Protein AF-A0A3C1KYA0-F1 (afdb_monomer)

pLDDT: mean 74.64, std 24.85, range [34.59, 98.38]

Sequence (119 aa):
MIASLIGCGPSPVHQDQACASSHRSDTAFDGASDGNRNNKLWPCNYNAPIEAGRIDDDRLPELSGLVASASYPGWFWGHNDSGQSVARLYLIDDKAAVRGALTLPAVAPIDWEDIAAGP

Foldseek 3Di:
DFDFDQDDDDDPPDPDDDPDDDDDDDDDPDDDDPVDPPDDDDPDDTDDTDGQEDAPDPVPPDWQEWDADPVDHQWIWTWDQDDDQWTKIFIAHSNRYTPDIDTDPPDHRHPDRYDDDDD

Mean predicted aligned error: 13.09 Å

Solvent-accessible surface area (backbone atoms only — not comparable to full-atom values): 7833 Å² total; per-residue (Å²): 76,80,49,71,46,76,60,90,69,86,63,97,83,65,94,84,71,79,82,73,87,74,90,69,97,70,96,73,91,69,78,92,70,75,92,55,96,80,67,89,66,74,91,69,83,71,62,78,66,43,81,48,35,53,40,87,46,89,92,50,72,53,77,55,22,65,31,72,33,90,91,41,84,75,22,29,38,30,29,50,24,74,97,49,78,56,28,49,41,34,34,28,43,68,59,31,44,80,78,46,72,48,75,42,82,97,34,55,33,71,81,48,48,86,57,82,77,80,135

Radius of gyration: 16.83 Å; Cα contacts (8 Å, |Δi|>4): 184; chains: 1; bounding box: 43×39×34 Å

Structure (mmCIF, N/CA/C/O backbone):
data_AF-A0A3C1KYA0-F1
#
_entry.id   AF-A0A3C1KYA0-F1
#
loop_
_atom_site.group_PDB
_atom_site.id
_atom_site.type_symbol
_atom_site.label_atom_id
_atom_site.label_alt_id
_atom_site.label_comp_id
_atom_site.label_asym_id
_atom_site.label_entity_id
_atom_site.label_seq_id
_atom_site.pdbx_PDB_ins_code
_atom_site.Cartn_x
_atom_site.Cartn_y
_atom_site.Cartn_z
_atom_site.occupancy
_atom_site.B_iso_or_equiv
_atom_site.auth_seq_id
_atom_site.auth_comp_id
_atom_site.auth_asym_id
_atom_site.auth_atom_id
_atom_site.pdbx_PDB_model_num
ATOM 1 N N . MET A 1 1 ? -5.643 5.244 -8.033 1.00 52.03 1 MET A N 1
ATOM 2 C CA . MET A 1 1 ? -4.673 6.364 -8.212 1.00 52.03 1 MET A CA 1
ATOM 3 C C . MET A 1 1 ? -3.502 5.955 -9.097 1.00 52.03 1 MET A C 1
ATOM 5 O O . MET A 1 1 ? -3.448 4.796 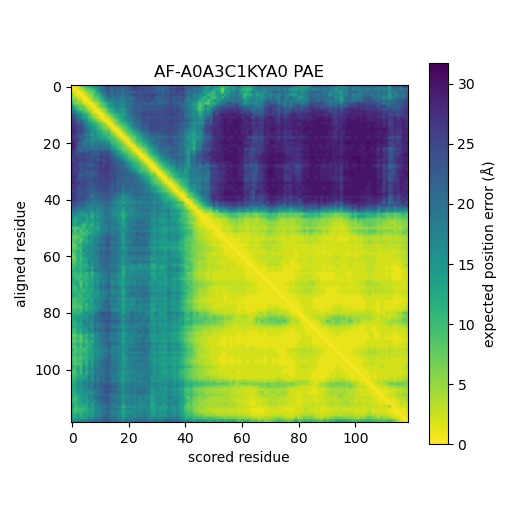-9.478 1.00 52.03 1 MET A O 1
ATOM 9 N N . ILE A 1 2 ? -2.570 6.874 -9.388 1.00 37.34 2 ILE A N 1
ATOM 10 C CA . ILE A 1 2 ? -1.286 6.587 -10.050 1.00 37.34 2 ILE A CA 1
ATOM 11 C C . ILE A 1 2 ? -0.289 6.095 -8.997 1.00 37.34 2 ILE A C 1
ATOM 13 O O . ILE A 1 2 ? 0.004 6.831 -8.061 1.00 37.34 2 ILE A O 1
ATOM 17 N N . ALA A 1 3 ? 0.238 4.882 -9.154 1.00 41.03 3 ALA A N 1
ATOM 18 C CA . ALA A 1 3 ? 1.432 4.457 -8.432 1.00 41.03 3 ALA A CA 1
ATOM 19 C C . ALA A 1 3 ? 2.648 4.794 -9.311 1.00 41.03 3 ALA A C 1
ATOM 21 O O . ALA A 1 3 ? 2.937 4.099 -10.288 1.00 41.03 3 ALA A O 1
ATOM 22 N N . SER A 1 4 ? 3.323 5.904 -9.008 1.00 39.44 4 SER A N 1
ATOM 23 C CA . SER A 1 4 ? 4.553 6.301 -9.702 1.00 39.44 4 SER A CA 1
ATOM 24 C C . SER A 1 4 ? 5.738 5.613 -9.042 1.00 39.44 4 SER A C 1
ATOM 26 O O . SER A 1 4 ? 6.135 5.970 -7.936 1.00 39.44 4 SER A O 1
ATOM 28 N N . LEU A 1 5 ? 6.314 4.625 -9.721 1.00 41.62 5 LEU A N 1
ATOM 29 C CA . LEU A 1 5 ? 7.522 3.955 -9.259 1.00 41.62 5 LEU A CA 1
ATOM 30 C C . LEU A 1 5 ? 8.741 4.699 -9.816 1.00 41.62 5 LEU A C 1
ATOM 32 O O . LEU A 1 5 ? 8.955 4.790 -11.028 1.00 41.62 5 LEU A O 1
ATOM 36 N N . ILE A 1 6 ? 9.550 5.264 -8.919 1.00 43.16 6 ILE A N 1
ATOM 37 C CA . ILE A 1 6 ? 10.819 5.903 -9.275 1.00 43.16 6 ILE A CA 1
ATOM 38 C C . ILE A 1 6 ? 11.853 4.790 -9.456 1.00 43.16 6 ILE A C 1
ATOM 40 O O . ILE A 1 6 ? 12.399 4.251 -8.496 1.00 43.16 6 ILE A O 1
ATOM 44 N N . GLY A 1 7 ? 12.107 4.417 -10.709 1.00 34.94 7 GLY A N 1
ATOM 45 C CA . GLY A 1 7 ? 13.177 3.487 -11.049 1.00 34.94 7 GLY A CA 1
ATOM 46 C C . GLY A 1 7 ? 14.546 4.164 -10.949 1.00 34.94 7 GLY A C 1
ATOM 47 O O . GLY A 1 7 ? 14.842 5.092 -11.702 1.00 34.94 7 GLY A O 1
ATOM 48 N N . CYS A 1 8 ? 15.411 3.674 -10.060 1.00 40.97 8 CYS A N 1
ATOM 49 C CA . CYS A 1 8 ? 16.824 4.047 -10.045 1.00 40.97 8 CYS A CA 1
ATOM 50 C C . CYS A 1 8 ? 17.559 3.236 -11.125 1.00 40.97 8 CYS A C 1
ATOM 52 O O . CYS A 1 8 ? 17.907 2.075 -10.922 1.00 40.97 8 CYS A O 1
ATOM 54 N N . GLY A 1 9 ? 17.735 3.821 -12.310 1.00 34.59 9 GLY A N 1
ATOM 55 C CA . GLY A 1 9 ? 18.603 3.266 -13.348 1.00 34.59 9 GLY A CA 1
ATOM 56 C C . GLY A 1 9 ? 19.972 3.946 -13.286 1.00 34.59 9 GLY A C 1
ATOM 57 O O . GLY A 1 9 ? 20.002 5.177 -13.230 1.00 34.59 9 GLY A O 1
ATOM 58 N N . PRO A 1 10 ? 21.102 3.214 -13.311 1.00 35.41 10 PRO A N 1
ATOM 59 C CA . PRO A 1 10 ? 22.411 3.850 -13.361 1.00 35.41 10 PRO A CA 1
ATOM 60 C C . PRO A 1 10 ? 22.535 4.653 -14.662 1.00 35.41 10 PRO A C 1
ATOM 62 O O . PRO A 1 10 ? 22.448 4.103 -15.760 1.00 35.41 10 PRO A O 1
ATOM 65 N N . SER A 1 11 ? 22.746 5.966 -14.549 1.00 39.19 11 SER A N 1
ATOM 66 C CA . SER A 1 11 ? 23.217 6.763 -15.683 1.00 39.19 11 SER A CA 1
ATOM 67 C C . SER A 1 11 ? 24.626 6.286 -16.071 1.00 39.19 11 SER A C 1
ATOM 69 O O .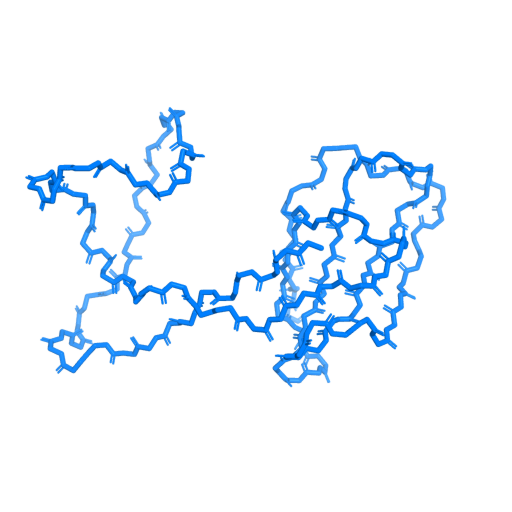 SER A 1 11 ? 25.459 6.122 -15.178 1.00 39.19 11 SER A O 1
ATOM 71 N N . PRO A 1 12 ? 24.969 6.126 -17.366 1.00 43.88 12 PRO A N 1
ATOM 72 C CA . PRO A 1 12 ? 26.280 5.604 -17.774 1.00 43.88 12 PRO A CA 1
ATOM 73 C C . PRO A 1 12 ? 27.461 6.530 -17.446 1.00 43.88 12 PRO A C 1
ATOM 75 O O . PRO A 1 12 ? 28.604 6.175 -17.714 1.00 43.88 12 PRO A O 1
ATOM 78 N N . VAL A 1 13 ? 27.204 7.742 -16.941 1.00 42.25 13 VAL A N 1
ATOM 79 C CA . VAL A 1 13 ? 28.173 8.844 -17.005 1.00 42.25 13 VAL A CA 1
ATOM 80 C C . VAL A 1 13 ? 28.811 9.186 -15.655 1.00 42.25 13 VAL A C 1
ATOM 82 O O . VAL A 1 13 ? 29.816 9.880 -15.657 1.00 42.25 13 VAL A O 1
ATOM 85 N N . HIS A 1 14 ? 28.320 8.705 -14.509 1.00 37.47 14 HIS A N 1
ATOM 86 C CA . HIS A 1 14 ? 28.943 8.996 -13.203 1.00 37.47 14 HIS A CA 1
ATOM 87 C C . HIS A 1 14 ? 28.801 7.800 -12.249 1.00 37.47 14 HIS A C 1
ATOM 89 O O . HIS A 1 14 ? 27.802 7.687 -11.546 1.00 37.47 14 HIS A O 1
ATOM 95 N N . GLN A 1 15 ? 29.792 6.901 -12.227 1.00 41.69 15 GLN A N 1
ATOM 96 C CA . GLN A 1 15 ? 29.777 5.712 -11.360 1.00 41.69 15 GLN A CA 1
ATOM 97 C C . GLN A 1 15 ? 30.213 5.955 -9.902 1.00 41.69 15 GLN A C 1
ATOM 99 O O . GLN A 1 15 ? 30.068 5.039 -9.108 1.00 41.69 15 GLN A O 1
ATOM 104 N N . ASP A 1 16 ? 30.642 7.159 -9.499 1.00 35.69 16 ASP A N 1
ATOM 105 C CA . ASP A 1 16 ? 31.294 7.340 -8.183 1.00 35.69 16 ASP A CA 1
ATOM 106 C C . ASP A 1 16 ? 30.757 8.495 -7.313 1.00 35.69 16 ASP A C 1
ATOM 108 O O . ASP A 1 16 ? 31.490 9.061 -6.504 1.00 35.69 16 ASP A O 1
ATOM 112 N N . GLN A 1 17 ? 29.478 8.869 -7.416 1.00 44.19 17 GLN A N 1
ATOM 113 C CA . GLN A 1 17 ? 28.890 9.822 -6.460 1.00 44.19 17 GLN A CA 1
ATOM 114 C C . GLN A 1 17 ? 27.620 9.264 -5.824 1.00 44.19 17 GLN A C 1
ATOM 116 O O . GLN A 1 17 ? 26.524 9.358 -6.367 1.00 44.19 17 GLN A O 1
ATOM 121 N N . ALA A 1 18 ? 27.791 8.681 -4.636 1.00 39.69 18 ALA A N 1
ATOM 122 C CA . ALA A 1 18 ? 26.696 8.378 -3.730 1.00 39.69 18 ALA A CA 1
ATOM 123 C C . ALA A 1 18 ? 25.880 9.655 -3.461 1.00 39.69 18 ALA A C 1
ATOM 125 O O . ALA A 1 18 ? 26.449 10.710 -3.169 1.00 39.69 18 ALA A O 1
ATOM 126 N N . CYS A 1 19 ? 24.551 9.554 -3.545 1.00 45.22 19 CYS A N 1
ATOM 127 C CA . CYS A 1 19 ? 23.626 10.607 -3.130 1.00 45.22 19 CYS A CA 1
ATOM 128 C C . CYS A 1 19 ? 23.778 10.772 -1.603 1.00 45.22 19 CYS A C 1
ATOM 130 O O . CYS A 1 19 ? 23.164 10.053 -0.821 1.00 45.22 19 CYS A O 1
ATOM 132 N N . ALA A 1 20 ? 24.703 11.630 -1.165 1.00 37.78 20 ALA A N 1
ATOM 133 C CA . ALA A 1 20 ? 24.948 11.887 0.248 1.00 37.78 20 ALA A CA 1
ATOM 134 C C . ALA A 1 20 ? 23.782 12.706 0.820 1.00 37.78 20 ALA A C 1
ATOM 136 O O . ALA A 1 20 ? 23.511 13.821 0.374 1.00 37.78 20 ALA A O 1
ATOM 137 N N . SER A 1 21 ? 23.096 12.150 1.817 1.00 40.03 21 SER A N 1
ATOM 138 C CA . SER A 1 21 ? 22.002 12.792 2.540 1.00 40.03 21 SER A CA 1
ATOM 139 C C . SER A 1 21 ? 22.519 13.960 3.387 1.00 40.03 21 SER A C 1
ATOM 141 O O . SER A 1 21 ? 22.970 13.769 4.518 1.00 40.03 21 SER A O 1
ATOM 143 N N . SER A 1 22 ? 22.452 15.188 2.874 1.00 38.03 22 SER A N 1
ATOM 144 C CA . SER A 1 22 ? 22.533 16.372 3.730 1.00 38.03 22 SER A CA 1
ATOM 145 C C . SER A 1 22 ? 21.130 16.731 4.214 1.00 38.03 22 SER A C 1
ATOM 147 O O . SER A 1 22 ? 20.336 17.281 3.454 1.00 38.03 22 SER A O 1
ATOM 149 N N . HIS A 1 23 ? 20.828 16.436 5.480 1.00 37.16 23 HIS A N 1
ATOM 150 C CA . HIS A 1 23 ? 19.676 17.004 6.178 1.00 37.16 23 HIS A CA 1
ATOM 151 C C . HIS A 1 23 ? 19.762 18.539 6.147 1.00 37.16 23 HIS A C 1
ATOM 153 O O . HIS A 1 23 ? 20.610 19.135 6.813 1.00 37.16 23 HIS A O 1
ATOM 159 N N . ARG A 1 24 ? 18.851 19.187 5.417 1.00 39.19 24 ARG A N 1
ATOM 160 C CA . ARG A 1 24 ? 18.346 20.506 5.797 1.00 39.19 24 ARG A CA 1
ATOM 161 C C . ARG A 1 24 ? 16.831 20.444 5.869 1.00 39.19 24 ARG A C 1
ATOM 163 O O . ARG A 1 24 ? 16.162 20.057 4.919 1.00 39.19 24 ARG A O 1
ATOM 170 N N . SER A 1 25 ? 16.344 20.781 7.051 1.00 46.50 25 SER A N 1
ATOM 171 C CA . SER A 1 25 ? 14.963 21.073 7.383 1.00 46.50 25 SER A CA 1
ATOM 172 C C . SER A 1 25 ? 14.537 22.346 6.659 1.00 46.50 25 SER A C 1
ATOM 174 O O . SER A 1 25 ? 14.748 23.420 7.202 1.00 46.50 25 SER A O 1
ATOM 176 N N . ASP A 1 26 ? 13.981 22.244 5.459 1.00 37.66 26 ASP A N 1
ATOM 177 C CA . ASP A 1 26 ? 13.223 23.341 4.863 1.00 37.66 26 ASP A CA 1
ATOM 178 C C . ASP A 1 26 ? 12.024 22.744 4.117 1.00 37.66 26 ASP A C 1
ATOM 180 O O . ASP A 1 26 ? 12.138 21.825 3.309 1.00 37.66 26 ASP A O 1
ATOM 184 N N . THR A 1 27 ? 10.849 23.226 4.495 1.00 39.16 27 THR A N 1
ATOM 185 C CA . THR A 1 27 ? 9.525 22.862 3.999 1.00 39.16 27 THR A CA 1
ATOM 186 C C . THR A 1 27 ? 9.393 23.104 2.492 1.00 39.16 27 THR A C 1
ATOM 188 O O . THR A 1 27 ? 9.385 24.264 2.091 1.00 39.16 27 THR A O 1
ATOM 191 N N . ALA A 1 28 ? 9.276 22.042 1.685 1.00 34.59 28 ALA A N 1
ATOM 192 C CA . ALA A 1 28 ? 8.520 21.982 0.420 1.00 34.59 28 ALA A CA 1
ATOM 193 C C . ALA A 1 28 ? 8.855 20.676 -0.328 1.00 34.59 28 ALA A C 1
ATOM 195 O O . ALA A 1 28 ? 9.835 20.608 -1.067 1.00 34.59 28 ALA A O 1
ATOM 196 N N . PHE A 1 29 ? 8.029 19.641 -0.170 1.00 39.62 29 PHE A N 1
ATOM 197 C CA . PHE A 1 29 ? 7.885 18.620 -1.212 1.00 39.62 29 PHE A CA 1
ATOM 198 C C . PHE A 1 29 ? 6.753 19.073 -2.136 1.00 39.62 29 PHE A C 1
ATOM 200 O O . PHE A 1 29 ? 5.653 18.532 -2.111 1.00 39.62 29 PHE A O 1
ATOM 207 N N . ASP A 1 30 ? 7.026 20.100 -2.938 1.00 35.34 30 ASP A N 1
ATOM 208 C CA . ASP A 1 30 ? 6.175 20.414 -4.077 1.00 35.34 30 ASP A CA 1
ATOM 209 C C . ASP A 1 30 ? 6.572 19.464 -5.208 1.00 35.34 30 ASP A C 1
ATOM 211 O O . ASP A 1 30 ? 7.723 19.423 -5.656 1.00 35.34 30 ASP A O 1
ATOM 215 N N . GLY A 1 31 ? 5.615 18.631 -5.621 1.00 41.72 31 GLY A N 1
ATOM 216 C CA . GLY A 1 31 ? 5.756 17.730 -6.755 1.00 41.72 31 GLY A CA 1
ATOM 217 C C . GLY A 1 31 ? 6.320 18.465 -7.971 1.00 41.72 31 GLY A C 1
ATOM 218 O O . GLY A 1 31 ? 5.887 19.558 -8.326 1.00 41.72 31 GLY A O 1
ATOM 219 N N . ALA A 1 32 ? 7.317 17.851 -8.597 1.00 44.53 32 ALA A N 1
ATOM 220 C CA . ALA A 1 32 ? 8.079 18.398 -9.706 1.00 44.53 32 ALA A CA 1
ATOM 221 C C . ALA A 1 32 ? 7.216 19.057 -10.805 1.00 44.53 32 ALA A C 1
ATOM 223 O O . ALA A 1 32 ? 6.558 18.35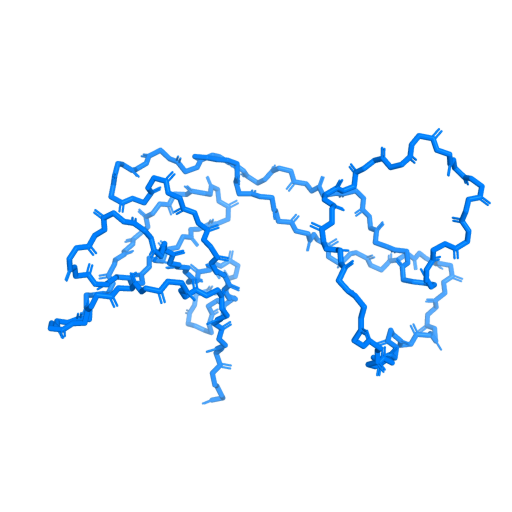9 -11.570 1.00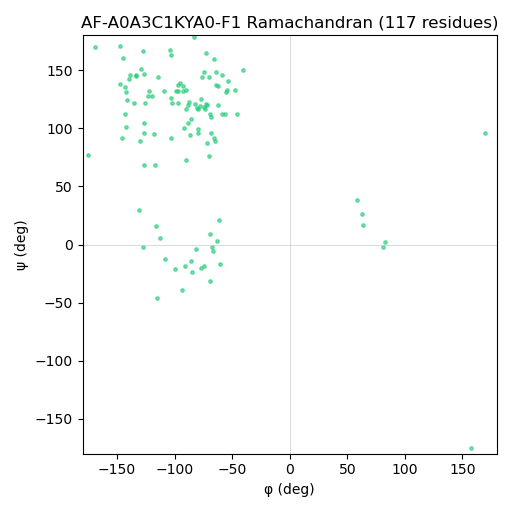 44.53 32 ALA A O 1
ATOM 224 N N . SER A 1 33 ? 7.320 20.383 -10.958 1.00 46.78 33 SER A N 1
ATOM 225 C CA . SER A 1 33 ? 7.707 21.035 -12.221 1.00 46.78 33 SER A CA 1
ATOM 226 C C . SER A 1 33 ? 7.849 22.552 -12.038 1.00 46.78 33 SER A C 1
ATOM 228 O O . SER A 1 33 ? 7.009 23.333 -12.492 1.00 46.78 33 SER A O 1
ATOM 230 N N . ASP A 1 34 ? 8.947 23.006 -11.444 1.00 46.66 34 ASP A N 1
ATOM 231 C CA . ASP A 1 34 ? 9.346 24.399 -11.621 1.00 46.66 34 ASP A CA 1
ATOM 232 C C . ASP A 1 34 ? 9.770 24.543 -13.083 1.00 46.66 34 ASP A C 1
ATOM 234 O O . ASP A 1 34 ? 10.787 23.994 -13.508 1.00 46.66 34 ASP A O 1
ATOM 238 N N . GLY A 1 35 ? 8.978 25.249 -13.892 1.00 44.59 35 GLY A N 1
ATOM 239 C CA . GLY A 1 35 ? 9.191 25.451 -15.333 1.00 44.59 35 GLY A CA 1
ATOM 240 C C . GLY A 1 35 ? 10.487 26.184 -15.725 1.00 44.59 35 GLY A C 1
ATOM 241 O O . GLY A 1 35 ? 10.578 26.725 -16.824 1.00 44.59 35 GLY A O 1
ATOM 242 N N . AS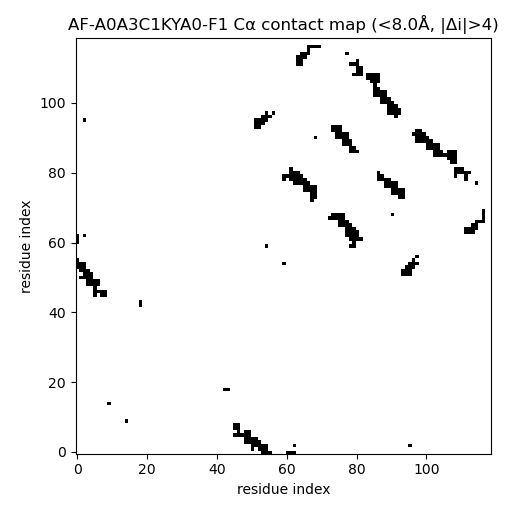N A 1 36 ? 11.497 26.214 -14.856 1.00 43.62 36 ASN A N 1
ATOM 243 C CA . ASN A 1 36 ? 12.800 26.818 -15.061 1.00 43.62 36 ASN A CA 1
ATOM 244 C C . ASN A 1 36 ? 13.899 25.743 -14.995 1.00 43.62 36 ASN A C 1
ATOM 246 O O . ASN A 1 36 ? 14.425 25.433 -13.929 1.00 43.62 36 ASN A O 1
ATOM 250 N N . ARG A 1 37 ? 14.303 25.216 -16.159 1.00 53.62 37 ARG A N 1
ATOM 251 C CA . ARG A 1 37 ? 15.354 24.183 -16.304 1.00 53.62 37 ARG A CA 1
ATOM 252 C C . ARG A 1 37 ? 16.759 24.624 -15.852 1.00 53.62 37 ARG A C 1
ATOM 254 O O . ARG A 1 37 ? 17.706 23.862 -16.014 1.00 53.62 37 ARG A O 1
ATOM 261 N N . ASN A 1 38 ? 16.911 25.842 -15.326 1.00 46.94 38 ASN A N 1
ATOM 262 C CA . ASN A 1 38 ? 18.204 26.442 -15.006 1.00 46.94 38 ASN A CA 1
ATOM 263 C C . ASN A 1 38 ? 18.435 26.643 -13.499 1.00 46.94 38 ASN A C 1
ATOM 265 O O . ASN A 1 38 ? 19.449 27.237 -13.130 1.00 46.94 38 ASN A O 1
ATOM 269 N N . ASN A 1 39 ? 17.541 26.172 -12.620 1.00 47.91 39 ASN A N 1
ATOM 270 C CA . ASN A 1 39 ? 17.838 26.152 -11.190 1.00 47.91 39 ASN A CA 1
ATOM 271 C C . ASN A 1 39 ? 18.564 24.853 -10.821 1.00 47.91 39 ASN A C 1
ATOM 273 O O . ASN A 1 39 ? 18.089 23.748 -11.065 1.00 47.91 39 ASN A O 1
ATOM 277 N N . LYS A 1 40 ? 19.753 25.026 -10.253 1.00 50.59 40 LYS A N 1
ATOM 278 C CA . LYS A 1 40 ? 20.697 24.003 -9.816 1.00 50.59 40 LYS A CA 1
ATOM 279 C C . LYS A 1 40 ? 20.138 23.268 -8.589 1.00 50.59 40 LYS A C 1
ATOM 281 O O . LYS A 1 40 ? 20.549 23.531 -7.462 1.00 50.59 40 LYS A O 1
ATOM 286 N N . LEU A 1 41 ? 19.183 22.374 -8.819 1.00 53.38 41 LEU A N 1
ATOM 287 C CA . LEU A 1 41 ? 18.687 21.419 -7.830 1.00 53.38 41 LEU A CA 1
ATOM 288 C C . LEU A 1 41 ? 19.733 20.298 -7.646 1.00 53.38 41 LEU A C 1
ATOM 290 O O . LEU A 1 41 ? 20.520 20.024 -8.550 1.00 53.38 41 LEU A O 1
ATOM 294 N N . TRP A 1 42 ? 19.812 19.745 -6.435 1.00 56.09 42 TRP A N 1
ATOM 295 C CA . TRP A 1 42 ? 20.828 18.805 -5.931 1.00 56.09 42 TRP A CA 1
ATOM 296 C C . TRP A 1 42 ? 21.292 17.702 -6.916 1.00 56.09 42 TRP A C 1
ATOM 298 O O . TRP A 1 42 ? 20.505 17.252 -7.741 1.00 56.09 42 TRP A O 1
ATOM 308 N N . PRO A 1 43 ? 22.551 17.210 -6.823 1.00 63.56 43 PRO A N 1
ATOM 309 C CA . PRO A 1 43 ? 23.231 16.436 -7.880 1.00 63.56 43 PRO A CA 1
ATOM 310 C C . PRO A 1 43 ? 22.688 15.019 -8.153 1.00 63.56 43 PRO A C 1
ATOM 312 O O . PRO A 1 43 ? 23.315 14.260 -8.892 1.00 63.56 43 PRO A O 1
ATOM 315 N N . CYS A 1 44 ? 21.551 14.629 -7.580 1.00 61.34 44 CYS A N 1
ATOM 316 C CA . CYS A 1 44 ? 20.976 13.312 -7.823 1.00 61.34 44 CYS A CA 1
ATOM 317 C C . CYS A 1 44 ? 20.099 13.383 -9.084 1.00 61.34 44 CYS A C 1
ATOM 319 O O . CYS A 1 44 ? 18.934 13.770 -9.044 1.00 61.34 44 CYS A O 1
ATOM 321 N N . ASN A 1 45 ? 20.700 13.035 -10.226 1.00 77.19 45 ASN A N 1
ATOM 322 C CA . ASN A 1 45 ? 20.003 12.885 -11.502 1.00 77.19 45 ASN A CA 1
ATOM 323 C C . ASN A 1 45 ? 19.144 11.614 -11.467 1.00 77.19 45 ASN A C 1
ATOM 325 O O . ASN A 1 45 ? 19.597 10.538 -11.861 1.00 77.19 45 ASN A O 1
ATOM 329 N N . TYR A 1 46 ? 17.911 11.730 -10.985 1.00 75.50 46 TYR A N 1
ATOM 330 C CA . TYR A 1 46 ? 16.912 10.679 -11.148 1.00 75.50 46 TYR A CA 1
ATOM 331 C C . TYR A 1 46 ? 16.369 10.690 -12.578 1.00 75.50 46 TYR A C 1
ATOM 333 O O . TYR A 1 46 ? 16.203 11.749 -13.188 1.00 75.50 46 TYR A O 1
ATOM 341 N N . ASN A 1 47 ? 16.077 9.506 -13.117 1.00 82.62 47 ASN A N 1
ATOM 342 C CA . ASN A 1 47 ? 15.305 9.419 -14.351 1.00 82.62 47 ASN A CA 1
ATOM 343 C C . ASN A 1 47 ? 13.882 9.929 -14.107 1.00 82.62 47 ASN A C 1
ATOM 345 O O . ASN A 1 47 ? 13.399 9.948 -12.972 1.00 82.62 47 ASN A O 1
ATOM 349 N N . ALA A 1 48 ? 13.197 10.303 -15.189 1.00 83.44 48 ALA A N 1
ATOM 350 C CA . ALA A 1 48 ? 11.764 10.553 -15.120 1.00 83.44 48 ALA A CA 1
ATOM 351 C C . ALA A 1 48 ? 11.050 9.327 -14.509 1.00 83.44 48 ALA A C 1
ATOM 353 O O . ALA A 1 48 ? 11.442 8.192 -14.809 1.00 83.44 48 ALA A O 1
ATOM 354 N N . PRO A 1 49 ? 10.028 9.536 -13.659 1.00 80.06 49 PRO A N 1
ATOM 355 C CA . PRO A 1 49 ? 9.259 8.431 -13.106 1.00 80.06 49 PRO A CA 1
ATOM 356 C C . PRO A 1 49 ? 8.622 7.618 -14.235 1.00 80.06 49 PRO A C 1
ATOM 358 O O . PRO A 1 49 ? 8.218 8.169 -15.262 1.00 80.06 49 PRO A O 1
ATOM 361 N N . ILE A 1 50 ? 8.523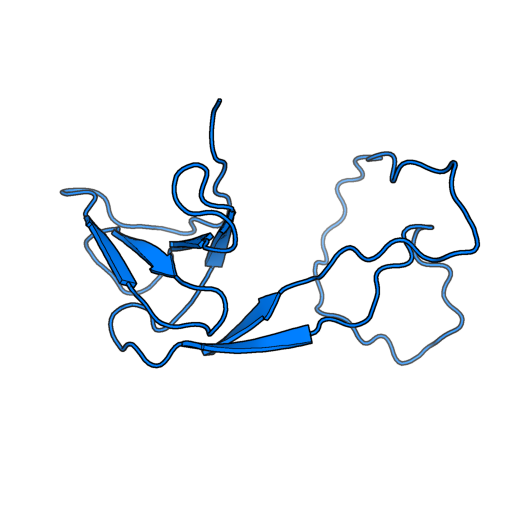 6.306 -14.030 1.00 84.88 50 ILE A N 1
ATOM 362 C CA . ILE A 1 50 ? 7.808 5.410 -14.936 1.00 84.88 50 ILE A CA 1
ATOM 363 C C . ILE A 1 50 ? 6.471 5.084 -14.277 1.00 84.88 50 ILE A C 1
ATOM 365 O O . ILE A 1 50 ? 6.422 4.634 -13.131 1.00 84.88 50 ILE A O 1
ATOM 369 N N . GLU A 1 51 ? 5.378 5.314 -14.998 1.00 87.38 51 GLU A N 1
ATOM 370 C CA . GLU A 1 51 ? 4.062 4.858 -14.559 1.00 87.38 51 GLU A CA 1
ATOM 371 C C . GLU A 1 51 ? 4.018 3.327 -14.643 1.00 87.38 51 GLU A C 1
ATOM 373 O O . GLU A 1 51 ? 4.081 2.755 -15.731 1.00 87.38 51 GLU A O 1
ATOM 378 N N . ALA A 1 52 ? 3.940 2.662 -13.490 1.00 84.31 52 ALA A N 1
ATOM 379 C CA . ALA A 1 52 ? 3.859 1.202 -13.420 1.00 84.31 52 ALA A CA 1
ATOM 380 C C . ALA A 1 52 ? 2.420 0.685 -13.562 1.00 84.31 52 ALA A C 1
ATOM 382 O O . ALA A 1 52 ? 2.192 -0.456 -13.962 1.00 84.31 52 ALA A O 1
ATOM 383 N N . GLY A 1 53 ? 1.441 1.531 -13.242 1.00 90.50 53 GLY A N 1
ATOM 384 C CA . GLY A 1 53 ? 0.028 1.219 -13.361 1.00 90.50 53 GLY A CA 1
ATOM 385 C C . GLY A 1 53 ? -0.837 2.083 -12.453 1.00 90.50 53 GLY A C 1
ATOM 386 O O . GLY A 1 53 ? -0.369 2.992 -11.758 1.00 90.50 53 GLY A O 1
ATOM 387 N N . ARG A 1 54 ? -2.132 1.764 -12.451 1.00 92.31 54 ARG A N 1
ATOM 388 C CA . ARG A 1 54 ? -3.121 2.402 -11.587 1.00 92.31 54 ARG A CA 1
ATOM 389 C C . ARG A 1 54 ? -3.760 1.366 -10.682 1.00 92.31 54 ARG A C 1
ATOM 391 O O . ARG A 1 54 ? -4.279 0.368 -11.170 1.00 92.31 54 ARG A O 1
ATOM 398 N N . ILE A 1 55 ? -3.759 1.649 -9.384 1.00 94.50 55 ILE A N 1
ATOM 399 C CA . ILE A 1 55 ? -4.493 0.839 -8.411 1.00 94.50 55 ILE A CA 1
ATOM 400 C C . ILE A 1 55 ? -5.982 1.134 -8.593 1.00 94.50 55 ILE A C 1
ATOM 402 O O . ILE A 1 55 ? -6.398 2.296 -8.476 1.00 94.50 55 ILE A O 1
ATOM 406 N N . ASP A 1 56 ? -6.733 0.078 -8.894 1.00 93.44 56 ASP A N 1
ATOM 407 C CA . ASP A 1 56 ? -8.189 0.041 -9.050 1.00 93.44 56 ASP A CA 1
ATOM 408 C C . ASP A 1 56 ? -8.782 -0.884 -7.974 1.00 93.44 56 ASP A C 1
ATOM 410 O O . ASP A 1 56 ? -9.192 -2.015 -8.230 1.00 93.44 56 ASP A O 1
ATOM 414 N N . ASP A 1 57 ? -8.690 -0.438 -6.720 1.00 93.88 57 ASP A N 1
ATOM 415 C CA . ASP A 1 57 ? -9.217 -1.140 -5.551 1.00 93.88 57 ASP A CA 1
ATOM 416 C C . ASP A 1 57 ? -9.777 -0.110 -4.567 1.00 93.88 57 ASP A C 1
ATOM 418 O O . ASP A 1 57 ? -9.027 0.660 -3.967 1.00 93.88 57 ASP A O 1
ATOM 422 N N . ASP A 1 58 ? -11.097 -0.109 -4.378 1.00 93.44 58 ASP A N 1
ATOM 423 C CA . ASP A 1 58 ? -11.799 0.852 -3.515 1.00 93.44 58 ASP A CA 1
ATOM 424 C C . ASP A 1 58 ? -11.357 0.792 -2.044 1.00 93.44 58 ASP A C 1
ATOM 426 O O . ASP A 1 58 ? -11.627 1.708 -1.265 1.00 93.44 58 ASP A O 1
ATOM 430 N N . ARG A 1 59 ? -10.680 -0.285 -1.629 1.00 92.88 59 ARG A N 1
ATOM 431 C CA . ARG A 1 59 ? -10.137 -0.422 -0.270 1.00 92.88 59 ARG A CA 1
ATOM 432 C C . ARG A 1 59 ? -8.860 0.400 -0.076 1.00 92.88 59 ARG A C 1
ATOM 434 O O . ARG A 1 59 ? -8.509 0.694 1.069 1.00 92.88 59 ARG A O 1
ATOM 441 N N . LEU A 1 60 ? -8.191 0.769 -1.168 1.00 94.56 60 LEU A N 1
ATOM 442 C CA . LEU A 1 60 ? -6.975 1.578 -1.202 1.00 94.56 60 LEU A CA 1
ATOM 443 C C . LEU A 1 60 ? -7.177 2.791 -2.141 1.00 94.56 60 LEU A C 1
ATOM 445 O O . LEU A 1 60 ? -6.593 2.848 -3.225 1.00 94.56 60 LEU A O 1
ATOM 449 N N . PRO A 1 61 ? -8.044 3.752 -1.755 1.00 92.81 61 PRO A N 1
ATOM 450 C CA . PRO A 1 61 ? -8.364 4.933 -2.559 1.00 92.81 61 PRO A CA 1
ATOM 451 C C . PRO A 1 61 ? -7.245 5.983 -2.573 1.00 92.81 61 PRO A C 1
ATOM 453 O O . PRO A 1 61 ? -7.212 6.802 -3.494 1.00 92.81 61 PRO A O 1
ATOM 456 N N . GLU A 1 62 ? -6.324 5.918 -1.603 1.00 92.12 62 GLU A N 1
ATOM 457 C CA . GLU A 1 62 ? -5.067 6.672 -1.562 1.00 92.12 62 GLU A CA 1
ATOM 458 C C . GLU A 1 62 ? -3.837 5.754 -1.331 1.00 92.12 62 GLU A C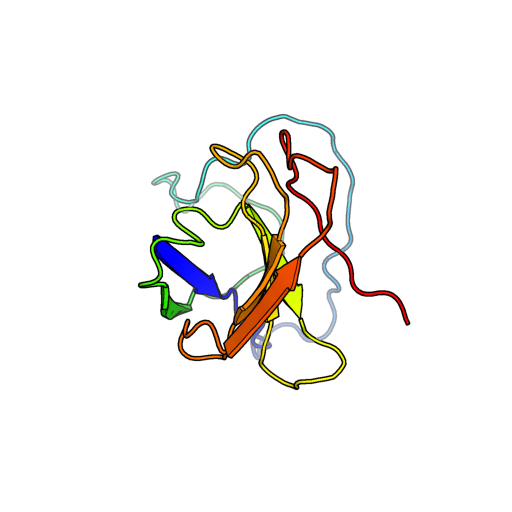 1
ATOM 460 O O . GLU A 1 62 ? -4.020 4.589 -0.976 1.00 92.12 62 GLU A O 1
ATOM 465 N N . LEU A 1 63 ? -2.607 6.232 -1.540 1.00 93.81 63 LEU A N 1
ATOM 466 C CA . LEU A 1 63 ? -1.373 5.499 -1.234 1.00 93.81 63 LEU A CA 1
ATOM 467 C C . LEU A 1 63 ? -0.337 6.489 -0.690 1.00 93.81 63 LEU A C 1
ATOM 469 O O . LEU A 1 63 ? 0.279 7.213 -1.471 1.00 93.81 63 LEU A O 1
ATOM 473 N N . SER A 1 64 ? -0.178 6.502 0.629 1.00 95.31 64 SER A N 1
ATOM 474 C CA . SER A 1 64 ? 0.614 7.493 1.372 1.00 95.31 64 SER A CA 1
ATOM 475 C C . SER A 1 64 ? 2.048 6.996 1.593 1.00 95.31 64 SER A C 1
ATOM 477 O O . SER A 1 64 ? 3.004 7.730 1.367 1.00 95.31 64 SER A O 1
ATOM 479 N N . GLY A 1 65 ? 2.216 5.696 1.884 1.00 95.50 65 GLY A N 1
ATOM 480 C CA . GLY A 1 65 ? 3.527 5.055 2.062 1.00 95.50 65 GLY A CA 1
ATOM 481 C C . GLY A 1 65 ? 3.720 3.783 1.232 1.00 95.50 65 GLY A C 1
ATOM 482 O O . GLY A 1 65 ? 2.762 3.057 0.941 1.00 95.50 65 GLY A O 1
ATOM 483 N N . LEU A 1 66 ? 4.975 3.489 0.862 1.00 96.25 66 LEU A N 1
ATOM 484 C CA . LEU A 1 66 ? 5.363 2.310 0.079 1.00 96.25 66 LEU A CA 1
ATOM 485 C C . LEU A 1 66 ? 6.764 1.799 0.457 1.00 96.25 66 LEU A C 1
ATOM 487 O O . LEU A 1 66 ? 7.711 2.574 0.551 1.00 96.25 66 LEU A O 1
ATOM 491 N N . VAL A 1 67 ? 6.928 0.479 0.569 1.00 97.31 67 VAL A N 1
ATOM 492 C CA . VAL A 1 67 ? 8.230 -0.180 0.751 1.00 97.31 67 VAL A CA 1
ATOM 493 C C . VAL A 1 67 ? 8.333 -1.452 -0.087 1.00 97.31 67 VAL A C 1
ATOM 495 O O . VAL A 1 67 ? 7.352 -2.171 -0.274 1.00 97.31 67 VAL A O 1
ATOM 498 N N . ALA A 1 68 ? 9.528 -1.760 -0.595 1.00 96.94 68 ALA A N 1
ATOM 499 C CA . ALA A 1 68 ? 9.774 -3.013 -1.304 1.00 96.94 68 ALA A CA 1
ATOM 500 C C . ALA A 1 68 ? 9.546 -4.222 -0.382 1.00 96.94 68 ALA A C 1
ATOM 502 O O . ALA A 1 68 ? 9.981 -4.250 0.770 1.00 96.94 68 ALA A O 1
ATOM 503 N N . SER A 1 69 ? 8.873 -5.245 -0.899 1.00 96.69 69 SER A N 1
ATOM 504 C CA . SER A 1 69 ? 8.617 -6.472 -0.156 1.00 96.69 69 SER A CA 1
ATOM 505 C C . SER A 1 69 ? 9.866 -7.348 -0.102 1.00 96.69 69 SER A C 1
ATOM 507 O O . SER A 1 69 ? 10.411 -7.736 -1.134 1.00 96.69 69 SER A O 1
ATOM 509 N N . ALA A 1 70 ? 10.288 -7.725 1.106 1.00 94.75 70 ALA A N 1
ATOM 510 C CA . ALA A 1 70 ? 11.394 -8.665 1.295 1.00 94.75 70 ALA A CA 1
ATOM 511 C C . ALA A 1 70 ? 11.034 -10.096 0.849 1.00 94.75 70 ALA A C 1
ATOM 513 O O . ALA A 1 70 ? 11.892 -10.842 0.385 1.00 94.75 70 ALA A O 1
ATOM 514 N N . SER A 1 71 ? 9.761 -10.489 0.976 1.00 95.56 71 SER A N 1
ATOM 515 C CA . SER A 1 71 ? 9.301 -11.850 0.658 1.00 95.56 71 SER A CA 1
ATOM 516 C C . SER A 1 71 ? 8.840 -12.026 -0.791 1.00 95.56 71 SER A C 1
ATOM 518 O O . SER A 1 71 ? 8.763 -13.157 -1.264 1.00 95.56 71 SER A O 1
ATOM 520 N N . TYR A 1 72 ? 8.528 -10.931 -1.490 1.00 96.69 72 TYR A N 1
ATOM 521 C CA . TYR A 1 72 ? 8.014 -10.944 -2.861 1.00 96.69 72 TYR A CA 1
ATOM 522 C C . TYR A 1 72 ? 8.825 -9.964 -3.725 1.00 96.69 72 TYR A C 1
ATOM 524 O O . TYR A 1 72 ? 8.473 -8.787 -3.806 1.00 96.69 72 TYR A O 1
ATOM 532 N N . PRO A 1 73 ? 9.930 -10.413 -4.352 1.00 95.75 73 PRO A N 1
ATOM 533 C CA . PRO A 1 73 ? 10.781 -9.543 -5.158 1.00 95.75 73 PRO A CA 1
ATOM 534 C C . PRO A 1 73 ? 10.004 -8.818 -6.264 1.00 95.75 73 PRO A C 1
ATOM 536 O O . PRO A 1 73 ? 9.253 -9.439 -7.014 1.00 95.75 73 PRO A O 1
ATOM 539 N N . GLY A 1 74 ? 10.203 -7.502 -6.364 1.00 94.94 74 GLY A N 1
ATOM 540 C CA . GLY A 1 74 ? 9.503 -6.636 -7.320 1.00 94.94 74 GLY A CA 1
ATOM 541 C C . GLY A 1 74 ? 8.095 -6.215 -6.892 1.00 94.94 74 GLY A C 1
ATOM 542 O O . GLY A 1 74 ? 7.453 -5.464 -7.618 1.00 94.94 74 GLY A O 1
ATOM 543 N N . TRP A 1 75 ? 7.604 -6.686 -5.742 1.00 97.25 75 TRP A N 1
ATOM 544 C CA . TRP A 1 75 ? 6.326 -6.267 -5.167 1.00 97.25 75 TRP A CA 1
ATOM 545 C C . TRP A 1 75 ? 6.561 -5.321 -3.993 1.00 97.25 75 TRP A C 1
ATOM 547 O O . TRP A 1 75 ? 7.671 -5.209 -3.465 1.00 97.25 75 TRP A O 1
ATOM 557 N N . PHE A 1 76 ? 5.495 -4.666 -3.554 1.00 97.75 76 PHE A N 1
ATOM 558 C CA . PHE A 1 76 ? 5.548 -3.600 -2.567 1.00 97.75 76 PHE A CA 1
ATOM 559 C C . PHE A 1 76 ? 4.483 -3.783 -1.493 1.00 97.75 76 PHE A C 1
ATOM 561 O O . PHE A 1 76 ? 3.384 -4.254 -1.772 1.00 97.75 76 PHE A O 1
ATOM 568 N N . TRP A 1 77 ? 4.803 -3.385 -0.267 1.00 98.25 77 TRP A N 1
ATOM 569 C CA . TRP A 1 77 ? 3.819 -3.135 0.779 1.00 98.25 77 TRP A CA 1
ATOM 570 C C . TRP A 1 77 ? 3.509 -1.646 0.827 1.00 98.25 77 TRP A C 1
ATOM 572 O O . TRP A 1 77 ? 4.435 -0.843 0.778 1.00 98.25 77 TRP A O 1
ATOM 582 N N . GLY A 1 78 ? 2.240 -1.276 0.962 1.00 97.38 78 GLY A N 1
ATOM 583 C CA . GLY A 1 78 ? 1.843 0.121 1.126 1.00 97.38 78 GLY A CA 1
ATOM 584 C C . GLY A 1 78 ? 0.613 0.303 2.004 1.00 97.38 78 GLY A C 1
ATOM 585 O O . GLY A 1 78 ? -0.048 -0.673 2.368 1.00 97.38 78 GLY A O 1
ATOM 586 N N . HIS A 1 79 ? 0.313 1.552 2.346 1.00 97.19 79 HIS A N 1
ATOM 587 C CA . HIS A 1 79 ? -0.854 1.931 3.143 1.00 97.19 79 HIS A CA 1
ATOM 588 C C . HIS A 1 79 ? -1.438 3.268 2.692 1.00 97.19 79 HIS A C 1
ATOM 590 O O . HIS A 1 79 ? -0.772 4.075 2.048 1.00 97.19 79 HIS A O 1
ATOM 596 N N . ASN A 1 80 ? -2.692 3.474 3.070 1.00 94.94 80 ASN A N 1
ATOM 597 C CA . ASN A 1 80 ? -3.367 4.761 3.130 1.00 94.94 80 ASN A CA 1
ATOM 598 C C . ASN A 1 80 ? -3.461 5.252 4.575 1.00 94.94 80 ASN A C 1
ATOM 600 O O . ASN A 1 80 ? -3.313 4.460 5.512 1.00 94.94 80 ASN A O 1
ATOM 604 N N . ASP A 1 81 ? -3.729 6.540 4.747 1.00 92.62 81 ASP A N 1
ATOM 605 C CA . ASP A 1 81 ? -3.710 7.206 6.045 1.00 92.62 81 ASP A CA 1
ATOM 606 C C . ASP A 1 81 ? -4.972 7.997 6.393 1.00 92.62 81 ASP A C 1
ATOM 608 O O . ASP A 1 81 ? -5.085 8.522 7.500 1.00 92.62 81 ASP A O 1
ATOM 612 N N . SER A 1 82 ? -5.950 8.046 5.494 1.00 89.31 82 SER A N 1
ATOM 613 C CA . SER A 1 82 ? -7.174 8.805 5.687 1.00 89.31 82 SER A CA 1
ATOM 614 C C . SER A 1 82 ? -8.426 8.009 5.326 1.00 89.31 82 SER A C 1
ATOM 616 O O . SER A 1 82 ? -8.475 7.205 4.397 1.00 89.31 82 SER A O 1
ATOM 618 N N . GLY A 1 83 ? -9.507 8.250 6.073 1.00 86.12 83 GLY A N 1
ATOM 619 C CA . GLY A 1 83 ? -10.840 7.736 5.746 1.00 86.12 83 GLY A CA 1
ATOM 620 C C . GLY A 1 83 ? -11.133 6.294 6.181 1.00 86.12 83 GLY A C 1
ATOM 621 O O . GLY A 1 83 ? -12.244 5.819 5.938 1.00 86.12 83 GLY A O 1
ATOM 622 N N . GLN A 1 84 ? -10.209 5.596 6.855 1.00 87.81 84 GLN A N 1
ATOM 623 C CA . GLN A 1 84 ? -10.467 4.271 7.440 1.00 87.81 84 GLN A CA 1
ATOM 624 C C . GLN A 1 84 ? -10.405 4.279 8.970 1.00 87.81 84 GLN A C 1
ATOM 626 O O . GLN A 1 84 ? -9.573 4.933 9.586 1.00 87.81 84 GLN A O 1
ATOM 631 N N . SER A 1 85 ? -11.266 3.475 9.597 1.00 91.88 85 SER A N 1
ATOM 632 C CA . SER A 1 85 ? -11.236 3.222 11.045 1.00 91.88 85 SER A CA 1
ATOM 633 C C . SER A 1 85 ? -10.281 2.098 11.455 1.00 91.88 85 SER A C 1
ATOM 635 O O . SER A 1 85 ? -10.002 1.936 12.641 1.00 91.88 85 SER A O 1
ATOM 637 N N . VAL A 1 86 ? -9.814 1.296 10.491 1.00 94.75 86 VAL A N 1
ATOM 638 C CA . VAL A 1 86 ? -8.904 0.166 10.706 1.00 94.75 86 VAL A CA 1
ATOM 639 C C . VAL A 1 86 ? -7.813 0.193 9.642 1.00 94.75 86 VAL A C 1
ATOM 641 O O . VAL A 1 86 ? -8.118 0.117 8.448 1.00 94.75 86 VAL A O 1
ATOM 644 N N . ALA A 1 87 ? -6.562 0.259 10.086 1.00 96.12 87 ALA A N 1
ATOM 645 C CA . ALA A 1 87 ? -5.374 0.291 9.248 1.00 96.12 87 ALA A CA 1
ATOM 646 C C . ALA A 1 87 ? -5.135 -1.057 8.558 1.00 96.12 87 ALA A C 1
ATOM 648 O O . ALA A 1 87 ? -5.375 -2.138 9.117 1.00 96.12 87 ALA A O 1
ATOM 649 N N . ARG A 1 88 ? -4.642 -0.995 7.321 1.00 97.12 88 ARG A N 1
ATOM 650 C CA . ARG A 1 88 ? -4.260 -2.164 6.529 1.00 97.12 88 ARG A CA 1
ATOM 651 C C . ARG A 1 88 ? -2.970 -1.879 5.773 1.00 97.12 88 ARG A C 1
ATOM 653 O O . ARG A 1 88 ? -2.795 -0.783 5.258 1.00 97.12 88 ARG A O 1
ATOM 660 N N . LEU A 1 89 ? -2.112 -2.889 5.672 1.00 97.44 89 LEU A N 1
ATOM 661 C CA . LEU A 1 89 ? -1.010 -2.908 4.714 1.00 97.44 89 LEU A CA 1
ATOM 662 C C . LEU A 1 89 ? -1.434 -3.736 3.507 1.00 97.44 89 LEU A C 1
ATOM 664 O O . LEU A 1 89 ? -1.933 -4.849 3.674 1.00 97.44 89 LEU A O 1
ATOM 668 N N . TYR A 1 90 ? -1.222 -3.229 2.304 1.00 98.06 90 TYR A N 1
ATOM 669 C CA . TYR A 1 90 ? -1.584 -3.895 1.058 1.00 98.06 90 TYR A CA 1
ATOM 670 C C . TYR A 1 90 ? -0.334 -4.370 0.334 1.00 98.06 90 TYR A C 1
ATOM 672 O O . TYR A 1 90 ? 0.614 -3.607 0.176 1.00 98.06 90 TYR A O 1
ATOM 680 N N . LEU A 1 91 ? -0.342 -5.625 -0.114 1.00 98.38 91 LEU A N 1
ATOM 681 C CA . LEU A 1 91 ? 0.693 -6.171 -0.986 1.00 98.38 91 LEU A CA 1
ATOM 682 C C . LEU A 1 91 ? 0.298 -5.885 -2.435 1.00 98.38 91 LEU A C 1
ATOM 684 O O . LEU A 1 91 ? -0.764 -6.327 -2.875 1.00 98.38 91 LEU A O 1
ATOM 688 N N . ILE A 1 92 ? 1.139 -5.159 -3.158 1.00 98.12 92 ILE A N 1
ATOM 689 C CA . ILE A 1 92 ? 0.887 -4.635 -4.502 1.00 98.12 92 ILE A CA 1
ATOM 690 C C . ILE A 1 92 ? 1.982 -5.163 -5.430 1.00 98.12 92 ILE A C 1
ATOM 692 O O . ILE A 1 92 ? 3.161 -5.112 -5.083 1.00 98.12 92 ILE A O 1
ATOM 696 N N . ASP A 1 93 ? 1.610 -5.696 -6.591 1.00 96.31 93 ASP A N 1
ATOM 697 C CA . ASP A 1 93 ? 2.591 -6.165 -7.575 1.00 96.31 93 ASP A CA 1
ATOM 698 C C . ASP A 1 93 ? 3.141 -5.039 -8.473 1.00 96.31 93 ASP A C 1
ATOM 700 O O . ASP A 1 93 ? 2.741 -3.877 -8.388 1.00 96.31 93 ASP A O 1
ATOM 704 N N . ASP A 1 94 ? 4.057 -5.398 -9.372 1.00 94.00 94 ASP A N 1
ATOM 705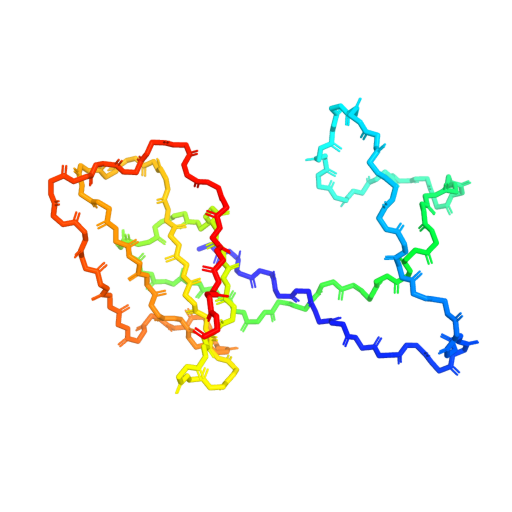 C CA . ASP A 1 94 ? 4.708 -4.499 -10.333 1.00 94.00 94 ASP A CA 1
ATOM 706 C C . ASP A 1 94 ? 3.770 -3.927 -11.413 1.00 94.00 94 ASP A C 1
ATOM 708 O O . ASP A 1 94 ? 4.197 -3.123 -12.240 1.00 94.00 94 ASP A O 1
ATOM 712 N N . LYS A 1 95 ? 2.490 -4.316 -11.403 1.00 93.88 95 LYS A N 1
ATOM 713 C CA . LYS A 1 95 ? 1.437 -3.852 -12.319 1.00 93.88 95 LYS A CA 1
ATOM 714 C C . LYS A 1 95 ? 0.328 -3.100 -11.586 1.00 93.88 95 LYS A C 1
ATOM 716 O O . LYS A 1 95 ? -0.751 -2.907 -12.147 1.00 93.88 95 LYS A O 1
ATOM 721 N N . ALA A 1 96 ? 0.586 -2.680 -10.345 1.00 94.38 96 ALA A N 1
ATOM 722 C CA . ALA A 1 96 ? -0.352 -1.972 -9.479 1.00 94.38 96 ALA A CA 1
ATOM 723 C C . ALA A 1 96 ? -1.616 -2.778 -9.106 1.00 94.38 96 ALA A C 1
ATOM 725 O O . ALA A 1 96 ? -2.650 -2.195 -8.779 1.00 94.38 96 ALA A O 1
ATOM 726 N N . ALA A 1 97 ? -1.547 -4.113 -9.111 1.00 95.75 97 ALA A N 1
ATOM 727 C CA . ALA A 1 97 ? -2.635 -4.961 -8.633 1.00 95.75 97 ALA A CA 1
ATOM 728 C C . ALA A 1 97 ? -2.455 -5.317 -7.151 1.00 95.75 97 ALA A C 1
ATOM 730 O O . ALA A 1 97 ? -1.397 -5.793 -6.734 1.00 95.75 97 ALA A O 1
ATOM 731 N N . VAL A 1 98 ? -3.519 -5.162 -6.357 1.00 97.50 98 VAL A N 1
ATOM 732 C CA . VAL A 1 98 ? -3.546 -5.591 -4.951 1.00 97.50 98 VAL A CA 1
ATOM 733 C C . VAL A 1 98 ? -3.643 -7.118 -4.887 1.00 97.50 98 VAL A C 1
ATOM 735 O O . VAL A 1 98 ? -4.622 -7.722 -5.327 1.00 97.50 98 VAL A O 1
ATOM 738 N N . ARG A 1 99 ? -2.616 -7.760 -4.330 1.00 97.94 99 ARG A N 1
ATOM 739 C CA . ARG A 1 99 ? -2.496 -9.222 -4.195 1.00 97.94 99 ARG A CA 1
ATOM 740 C C . ARG A 1 99 ? -2.863 -9.734 -2.808 1.00 97.94 99 ARG A C 1
ATOM 742 O O . ARG A 1 99 ? -3.209 -10.903 -2.664 1.00 97.94 99 ARG A O 1
ATOM 749 N N . GLY A 1 100 ? -2.821 -8.875 -1.796 1.00 97.31 100 GLY A N 1
ATOM 750 C CA . GLY A 1 100 ? -3.169 -9.239 -0.428 1.00 97.31 100 GLY A CA 1
ATOM 751 C C . GLY A 1 100 ? -3.293 -8.029 0.484 1.00 97.31 100 GLY A C 1
ATOM 752 O O . GLY A 1 100 ? -2.921 -6.919 0.110 1.00 97.31 100 GLY A O 1
ATOM 753 N N . ALA A 1 101 ? -3.816 -8.257 1.687 1.00 97.38 101 ALA A N 1
ATOM 754 C CA . ALA A 1 101 ? -3.905 -7.239 2.724 1.00 97.38 101 ALA A CA 1
ATOM 755 C C . ALA A 1 101 ? -3.651 -7.849 4.107 1.00 97.38 101 ALA A C 1
ATOM 757 O O . ALA A 1 101 ? -4.206 -8.896 4.443 1.00 97.38 101 ALA A O 1
ATOM 758 N N . LEU A 1 102 ? -2.851 -7.164 4.917 1.00 96.94 102 LEU A N 1
ATOM 759 C CA . LEU A 1 102 ? -2.671 -7.427 6.337 1.00 96.94 102 LEU A CA 1
ATOM 760 C C . LEU A 1 102 ? -3.475 -6.391 7.121 1.00 96.94 102 LEU A C 1
ATOM 762 O O . LEU A 1 102 ? -3.259 -5.194 6.969 1.00 96.94 102 LEU A O 1
ATOM 766 N N . THR A 1 103 ? -4.408 -6.843 7.956 1.00 97.19 103 THR A N 1
ATOM 767 C CA . THR A 1 103 ? -5.197 -5.944 8.811 1.00 97.19 103 THR A CA 1
ATOM 768 C C . THR A 1 103 ? -4.494 -5.739 10.145 1.00 97.19 103 THR A C 1
ATOM 770 O O . THR A 1 103 ? -4.095 -6.714 10.779 1.00 97.19 103 THR A O 1
ATOM 773 N N . LEU A 1 104 ? -4.394 -4.484 10.584 1.00 95.44 104 LEU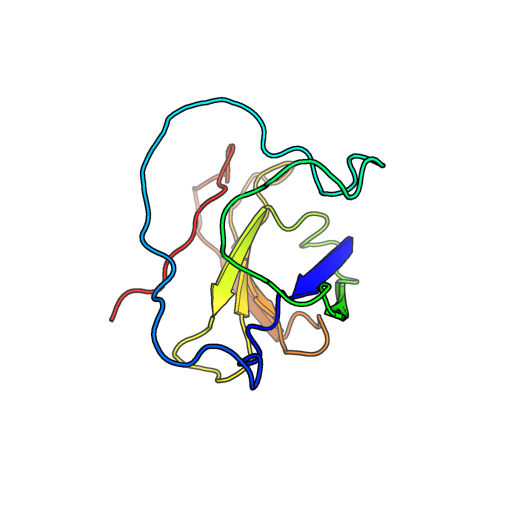 A N 1
ATOM 774 C CA . LEU A 1 104 ? -3.900 -4.103 11.904 1.00 95.44 104 LEU A CA 1
ATOM 775 C C . LEU A 1 104 ? -5.110 -3.742 12.780 1.00 95.44 104 LEU A C 1
ATOM 777 O O . LEU A 1 104 ? -5.604 -2.613 12.728 1.00 95.44 104 LEU A O 1
ATOM 781 N N . PRO A 1 105 ? -5.679 -4.709 13.523 1.00 93.94 105 PRO A N 1
ATOM 782 C CA . PRO A 1 105 ? -6.904 -4.473 14.275 1.00 93.94 105 PRO A CA 1
ATOM 783 C C . PRO A 1 105 ? -6.688 -3.429 15.376 1.00 93.94 105 PRO A C 1
ATOM 785 O O . PRO A 1 105 ? -5.618 -3.356 15.974 1.00 93.94 105 PRO A O 1
ATOM 788 N N . ALA A 1 106 ? -7.744 -2.666 15.669 1.00 92.69 106 ALA A N 1
ATOM 789 C CA . ALA A 1 106 ? -7.779 -1.637 16.715 1.00 92.69 106 ALA A CA 1
ATOM 790 C C . ALA A 1 106 ? -6.827 -0.438 16.516 1.00 92.69 106 ALA A C 1
ATOM 792 O O . ALA A 1 106 ? -6.607 0.324 17.455 1.00 92.69 106 ALA A O 1
ATOM 793 N N . VAL A 1 107 ? -6.310 -0.237 15.301 1.00 93.88 107 VAL A N 1
ATOM 794 C CA . VAL A 1 107 ? -5.485 0.921 14.940 1.00 93.88 107 VAL A CA 1
ATOM 795 C C . VAL A 1 107 ? -6.133 1.646 13.769 1.00 93.88 107 VAL A C 1
ATOM 797 O O . VAL A 1 107 ? -6.433 1.015 12.760 1.00 93.88 107 VAL A O 1
ATOM 800 N N . ALA A 1 108 ? -6.341 2.956 13.891 1.00 93.62 108 ALA A N 1
ATOM 801 C CA . ALA A 1 108 ? -6.688 3.813 12.760 1.00 93.62 108 ALA A CA 1
ATOM 802 C C . ALA A 1 108 ? -5.392 4.405 12.185 1.00 93.62 108 ALA A C 1
ATOM 804 O O . ALA A 1 108 ? -4.539 4.822 12.976 1.00 93.62 108 ALA A O 1
ATOM 805 N N . PRO A 1 109 ? -5.217 4.439 10.856 1.00 92.44 109 PRO A N 1
ATOM 806 C CA . PRO A 1 109 ? -4.085 5.125 10.271 1.00 92.44 109 PRO A CA 1
ATOM 807 C C . PRO A 1 109 ? -4.426 6.621 10.297 1.00 92.44 109 PRO A C 1
ATOM 809 O O . PRO A 1 109 ? -5.480 7.024 9.819 1.00 92.44 109 PRO A O 1
ATOM 812 N N . ILE A 1 110 ? -3.624 7.413 11.000 1.00 92.25 110 ILE A N 1
ATOM 813 C CA . ILE A 1 110 ? -3.829 8.858 11.137 1.00 92.25 110 ILE A CA 1
ATOM 814 C C . ILE A 1 110 ? -2.513 9.488 10.719 1.00 92.25 110 ILE A C 1
ATOM 816 O O . ILE A 1 110 ? -1.564 9.418 11.501 1.00 92.25 110 ILE A O 1
ATOM 820 N N . ASP A 1 111 ? -2.465 10.059 9.514 1.00 92.25 111 ASP A N 1
ATOM 821 C CA . ASP A 1 111 ? -1.281 10.769 9.003 1.00 92.25 111 ASP A CA 1
ATOM 822 C C . ASP A 1 111 ? -0.028 9.863 8.964 1.00 92.25 111 ASP A C 1
ATOM 824 O O . ASP A 1 111 ? 1.079 10.226 9.362 1.00 92.25 111 ASP A O 1
ATOM 828 N N . TRP A 1 112 ? -0.229 8.594 8.597 1.00 94.88 112 TRP A N 1
ATOM 829 C CA . TRP A 1 112 ? 0.845 7.630 8.379 1.00 94.88 112 TRP A CA 1
ATOM 830 C C . TRP A 1 112 ? 1.452 7.859 7.001 1.00 94.88 112 TRP A C 1
ATOM 832 O O . TRP A 1 112 ? 0.801 7.608 5.993 1.00 94.88 112 TRP A O 1
ATOM 842 N N . GLU A 1 113 ? 2.725 8.226 6.964 1.00 93.19 113 GLU A N 1
ATOM 843 C CA . GLU A 1 113 ? 3.434 8.503 5.709 1.00 93.19 113 GLU A CA 1
ATOM 844 C C . GLU A 1 113 ? 4.562 7.499 5.458 1.00 93.19 113 GLU A C 1
ATOM 846 O O . GLU A 1 113 ? 4.701 6.946 4.368 1.00 93.19 113 GLU A O 1
ATOM 851 N N . ASP A 1 114 ? 5.365 7.231 6.491 1.00 95.56 114 ASP A N 1
ATOM 852 C CA . ASP A 1 114 ? 6.583 6.436 6.360 1.00 95.56 114 ASP A CA 1
ATOM 853 C C . ASP A 1 114 ? 6.365 4.953 6.694 1.00 95.56 114 ASP A C 1
ATOM 855 O O . ASP A 1 114 ? 5.710 4.592 7.677 1.00 95.56 114 ASP A O 1
ATOM 859 N N . ILE A 1 115 ? 6.989 4.084 5.898 1.00 95.50 115 ILE A N 1
ATOM 860 C CA . ILE A 1 115 ? 7.028 2.639 6.111 1.00 95.50 115 ILE A CA 1
ATOM 861 C C . ILE A 1 115 ? 8.399 2.092 5.714 1.00 95.50 115 ILE A C 1
ATOM 863 O O . ILE A 1 115 ? 8.907 2.329 4.621 1.00 95.50 115 ILE A O 1
ATOM 867 N N . ALA A 1 116 ? 8.982 1.285 6.600 1.00 95.69 116 ALA A N 1
ATOM 868 C CA . ALA A 1 116 ? 10.262 0.628 6.376 1.00 95.69 116 ALA A CA 1
ATOM 869 C C . ALA A 1 116 ? 10.152 -0.885 6.590 1.00 95.69 116 ALA A C 1
ATOM 871 O O . ALA A 1 116 ? 9.411 -1.365 7.450 1.00 95.69 116 ALA A O 1
ATOM 872 N N . ALA A 1 117 ? 10.930 -1.641 5.819 1.00 93.38 117 ALA A N 1
ATOM 873 C CA . ALA A 1 117 ? 11.096 -3.075 5.992 1.00 93.38 117 ALA A CA 1
ATOM 874 C C . ALA A 1 117 ? 12.379 -3.322 6.793 1.00 93.38 117 ALA A C 1
ATOM 876 O O . ALA A 1 117 ? 13.461 -2.888 6.394 1.00 93.38 117 ALA A O 1
ATOM 877 N N . GLY A 1 118 ? 12.240 -3.990 7.937 1.00 88.81 118 GLY A N 1
ATOM 878 C CA . GLY A 1 118 ? 13.379 -4.439 8.734 1.00 88.81 118 GLY A CA 1
ATOM 879 C C . GLY A 1 118 ? 14.114 -5.630 8.096 1.00 88.81 118 GLY A C 1
ATOM 880 O O . GLY A 1 118 ? 13.572 -6.256 7.181 1.00 88.81 118 GLY A O 1
ATOM 881 N N . PRO A 1 119 ? 15.338 -5.927 8.566 1.00 77.94 119 PRO A N 1
ATOM 882 C CA . PRO A 1 119 ? 16.114 -7.098 8.155 1.00 77.94 119 PRO A CA 1
ATOM 883 C C . PRO A 1 119 ? 15.514 -8.432 8.625 1.00 77.94 119 PRO A C 1
ATOM 885 O O . PRO A 1 119 ? 14.780 -8.443 9.641 1.00 77.94 119 PRO A O 1
#

Nearest PDB structures (foldseek):
  5efv-assembly1_A  TM=5.507E-01  e=4.429E+00  Dubowvirus dv11
  6xb6-assembly1_B  TM=4.388E-01  e=1.878E+00  Danaus plexippus
  6c7o-assembly2_B  TM=5.111E-01  e=3.260E+00  Synechocystis sp. PCC 6803 substr. Kazusa
  5kja-assembly5_E  TM=4.540E-01  e=4.166E+00  Synechocystis sp. PCC 6803 substr. Kazusa

Secondary structure (DSSP, 8-state):
-EEEE---PPPTT-SS---------------S--S-TTS---S--PPPPEEEEE---TT-S---EEEE-SSSTT-EEEE--SS-SSEEEEEE-TTS-EEEEEEETT----S--------